Protein AF-A0A7X8M2B8-F1 (afdb_monomer_lite)

Radius of gyration: 36.88 Å; chains: 1; bounding box: 65×40×98 Å

Foldseek 3Di:
DQVLVVVLVVLVVVCVVVVQDCVDPVSVVSVVVSVVSNVVSVVVVVVVVVVVVVVVVVVVVVVVVVVVVCVVVVVVVPDDDPDPDPPPVQDWDQDPVPRDIAGQVPWDDDPQWTQGPVPRDTDGDDPPPPPPPPDPPPDDDDD

Structure (mmCIF, N/CA/C/O backbone):
data_AF-A0A7X8M2B8-F1
#
_entry.id   AF-A0A7X8M2B8-F1
#
loop_
_atom_site.group_PDB
_atom_site.id
_atom_site.type_symbol
_atom_site.label_atom_id
_atom_site.label_alt_id
_atom_site.label_comp_id
_atom_site.label_asym_id
_atom_site.label_entity_id
_atom_site.label_seq_id
_atom_site.pdbx_PDB_ins_code
_atom_site.Cartn_x
_atom_site.Cartn_y
_atom_site.Cartn_z
_atom_site.occupancy
_atom_site.B_iso_or_equiv
_atom_site.auth_seq_id
_atom_site.auth_comp_id
_atom_site.auth_asym_id
_atom_site.auth_atom_id
_atom_site.pdbx_PDB_model_num
ATOM 1 N N . MET A 1 1 ? 2.998 4.854 8.125 1.00 56.41 1 MET A N 1
ATOM 2 C CA . MET A 1 1 ? 1.834 5.762 8.248 1.00 56.41 1 MET A CA 1
ATOM 3 C C . MET A 1 1 ? 0.811 5.059 9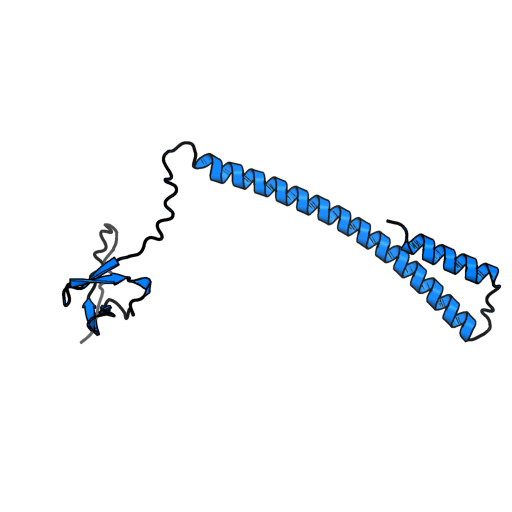.134 1.00 56.41 1 MET A C 1
ATOM 5 O O . MET A 1 1 ? 0.432 3.976 8.754 1.00 56.41 1 MET A O 1
ATOM 9 N N . ASN A 1 2 ? 0.415 5.586 10.302 1.00 66.38 2 ASN A N 1
ATOM 10 C CA . ASN A 1 2 ? -0.489 4.879 11.249 1.00 66.38 2 ASN A CA 1
ATOM 11 C C . ASN A 1 2 ? -1.823 5.615 11.500 1.00 66.38 2 ASN A C 1
ATOM 13 O O . ASN A 1 2 ? -2.569 5.300 12.426 1.00 66.38 2 ASN A O 1
ATOM 17 N N . TYR A 1 3 ? -2.137 6.624 10.685 1.00 82.44 3 TYR A N 1
ATOM 18 C CA . TYR A 1 3 ? -3.243 7.550 10.940 1.00 82.44 3 TYR A CA 1
ATOM 19 C C . TYR A 1 3 ? -4.618 6.864 10.991 1.00 82.44 3 TYR A C 1
ATOM 21 O O . TYR A 1 3 ? -5.478 7.244 11.787 1.00 82.44 3 TYR A O 1
ATOM 29 N N . LEU A 1 4 ? -4.837 5.842 10.159 1.00 88.12 4 LEU A N 1
ATOM 30 C CA . LEU A 1 4 ? -6.097 5.097 10.135 1.00 88.12 4 LEU A CA 1
ATOM 31 C C . LEU A 1 4 ? -6.253 4.216 11.376 1.00 88.12 4 LEU A C 1
ATOM 33 O O . LEU A 1 4 ? -7.305 4.258 12.013 1.00 88.12 4 LEU A O 1
ATOM 37 N N . ARG A 1 5 ? -5.190 3.513 11.779 1.00 88.12 5 ARG A N 1
ATOM 38 C CA . ARG A 1 5 ? -5.173 2.681 12.987 1.00 88.12 5 ARG A CA 1
ATOM 39 C C . ARG A 1 5 ? -5.369 3.500 14.262 1.00 88.12 5 ARG A C 1
ATOM 41 O O . ARG A 1 5 ? -6.153 3.122 15.127 1.00 88.12 5 ARG A O 1
ATOM 48 N N . GLU A 1 6 ? -4.729 4.664 14.361 1.00 90.50 6 GLU A N 1
ATOM 49 C CA . GLU A 1 6 ? -4.918 5.599 15.480 1.00 90.50 6 GLU A CA 1
ATOM 50 C C . GLU A 1 6 ? -6.366 6.097 15.576 1.00 90.50 6 GLU A C 1
ATOM 52 O O . GLU A 1 6 ? -6.935 6.186 16.667 1.00 90.50 6 GLU A O 1
ATOM 57 N N . ARG A 1 7 ? -6.998 6.378 14.432 1.00 91.81 7 ARG A N 1
ATOM 58 C CA . ARG A 1 7 ? -8.401 6.802 14.384 1.00 91.81 7 ARG A CA 1
ATOM 59 C C . ARG A 1 7 ? -9.375 5.669 14.686 1.00 91.81 7 ARG A C 1
ATOM 61 O O . ARG A 1 7 ? -10.352 5.916 15.389 1.00 91.81 7 ARG A O 1
ATOM 68 N N . ALA A 1 8 ? -9.119 4.454 14.207 1.00 91.06 8 ALA A N 1
ATOM 69 C CA . ALA A 1 8 ? -9.912 3.273 14.548 1.00 91.06 8 ALA A CA 1
ATOM 70 C C . ALA A 1 8 ? -9.847 2.986 16.059 1.00 91.06 8 ALA A C 1
ATOM 72 O O . ALA A 1 8 ? -10.883 2.840 16.710 1.00 91.06 8 ALA A O 1
ATOM 73 N N . ALA A 1 9 ? -8.646 3.040 16.646 1.00 90.88 9 ALA A N 1
ATOM 74 C CA . ALA A 1 9 ? -8.439 2.891 18.085 1.00 90.88 9 ALA A CA 1
ATOM 75 C C . ALA A 1 9 ? -9.139 3.994 18.897 1.00 90.88 9 ALA A C 1
ATOM 77 O O . ALA A 1 9 ? -9.768 3.708 19.918 1.00 90.88 9 ALA A O 1
ATOM 78 N N . TYR A 1 10 ? -9.092 5.247 18.431 1.00 93.38 10 TYR A N 1
ATOM 79 C CA . TYR A 1 10 ? -9.832 6.350 19.047 1.00 93.38 10 TYR A CA 1
ATOM 80 C C . TYR A 1 10 ? -11.348 6.114 19.021 1.00 93.38 10 TYR A C 1
ATOM 82 O O . TYR A 1 10 ? -12.015 6.316 20.035 1.00 93.38 10 TYR A O 1
ATOM 90 N N . LEU A 1 11 ? -11.896 5.653 17.892 1.00 92.12 11 LEU A N 1
ATOM 91 C CA . LEU A 1 11 ? -13.323 5.347 17.762 1.00 92.12 11 LEU A CA 1
ATOM 92 C C . LEU A 1 11 ? -13.749 4.185 18.670 1.00 92.12 11 LEU A C 1
ATOM 94 O O . LEU A 1 11 ? -14.794 4.287 19.313 1.00 92.12 11 LEU A O 1
ATOM 98 N N . LYS A 1 12 ? -12.931 3.128 18.788 1.00 88.81 12 LYS A N 1
ATOM 99 C CA . LYS A 1 12 ? -13.153 2.047 19.764 1.00 88.81 12 LYS A CA 1
ATOM 100 C C . LYS A 1 12 ? -13.159 2.579 21.198 1.00 88.81 12 LYS A C 1
ATOM 102 O O . LYS A 1 12 ? -14.118 2.348 21.928 1.00 88.81 12 LYS A O 1
ATOM 107 N N . GLY A 1 13 ? -12.154 3.372 21.575 1.00 91.69 13 GLY A N 1
ATOM 108 C CA . GLY A 1 13 ? -12.076 3.963 22.914 1.00 91.69 13 GLY A CA 1
ATOM 109 C C . GLY A 1 13 ? -13.244 4.905 23.231 1.00 91.69 13 GLY A C 1
ATOM 110 O O . GLY A 1 13 ? -13.747 4.922 24.355 1.00 91.69 13 GLY A O 1
ATOM 111 N N . LEU A 1 14 ? -13.721 5.659 22.238 1.00 92.12 14 LEU A N 1
ATOM 112 C CA . LEU A 1 14 ? -14.905 6.503 22.377 1.00 92.12 14 LEU A CA 1
ATOM 113 C C . LEU A 1 14 ? -16.172 5.662 22.587 1.00 92.12 14 LEU A C 1
ATOM 115 O O . LEU A 1 14 ? -16.971 5.983 23.465 1.00 92.12 14 LEU A O 1
ATOM 119 N N . ALA A 1 15 ? -16.343 4.579 21.827 1.00 88.88 15 ALA A N 1
ATOM 120 C CA . ALA A 1 15 ? -17.481 3.672 21.969 1.00 88.88 15 ALA A CA 1
ATOM 121 C C . ALA A 1 15 ? -17.515 2.989 23.348 1.00 88.88 15 ALA A C 1
ATOM 123 O O . ALA A 1 15 ? -18.580 2.909 23.967 1.00 88.88 15 ALA A O 1
ATOM 124 N N . ASP A 1 16 ? -16.351 2.580 23.861 1.00 86.56 16 ASP A N 1
ATOM 125 C CA . ASP A 1 16 ? -16.208 2.021 25.208 1.00 86.56 16 ASP A CA 1
ATOM 126 C C . ASP A 1 16 ? -16.533 3.066 26.288 1.00 86.56 16 ASP A C 1
ATOM 128 O O . ASP A 1 16 ? -17.274 2.788 27.235 1.00 86.56 16 ASP A O 1
ATOM 132 N N . GLY A 1 17 ? -16.044 4.302 26.126 1.00 88.44 17 GLY A N 1
ATOM 133 C CA . GLY A 1 17 ? -16.309 5.410 27.049 1.00 88.44 17 GLY A CA 1
ATOM 134 C C . GLY A 1 17 ? -17.775 5.856 27.080 1.00 88.44 17 GLY A C 1
ATOM 135 O O . GLY A 1 17 ? -18.271 6.282 28.123 1.00 88.44 17 GLY A O 1
ATOM 136 N N . MET A 1 18 ? -18.486 5.719 25.959 1.00 87.94 18 MET A N 1
ATOM 137 C CA . MET A 1 18 ? -19.922 5.996 25.852 1.00 87.94 18 MET A CA 1
ATOM 138 C C . MET A 1 18 ? -20.805 4.873 26.412 1.00 87.94 18 MET A C 1
ATOM 140 O O . MET A 1 18 ? -22.020 5.053 26.472 1.00 87.94 18 MET A O 1
ATOM 144 N N . GLN A 1 19 ? -20.217 3.743 26.827 1.00 85.00 19 GLN A N 1
ATOM 145 C CA . GLN A 1 19 ? -20.941 2.559 27.298 1.00 85.00 19 GLN A CA 1
ATOM 146 C C . GLN A 1 19 ? -21.999 2.101 26.289 1.00 85.00 19 GLN A C 1
ATOM 148 O O . GLN A 1 19 ? -23.176 1.952 26.619 1.00 85.00 19 GLN A O 1
ATOM 153 N N . LEU A 1 20 ? -21.576 1.916 25.036 1.00 84.62 20 LEU A N 1
ATOM 154 C CA . LEU A 1 20 ? -22.462 1.549 23.938 1.00 84.62 20 LEU A CA 1
ATOM 155 C C . LEU A 1 20 ? -23.335 0.328 24.299 1.00 84.62 20 LEU A C 1
ATOM 157 O O . LEU A 1 20 ? -22.824 -0.766 24.560 1.00 84.62 20 LEU A O 1
ATOM 161 N N . ASP A 1 21 ? -24.661 0.497 24.292 1.00 87.38 21 ASP A N 1
ATOM 162 C CA . ASP A 1 21 ? -25.587 -0.590 24.614 1.00 87.38 21 ASP A CA 1
ATOM 163 C C . ASP A 1 21 ? -25.720 -1.572 23.441 1.00 87.38 21 ASP A C 1
ATOM 165 O O . ASP A 1 21 ? -26.545 -1.421 22.535 1.00 87.38 21 ASP A O 1
ATOM 169 N N . THR A 1 22 ? -24.912 -2.627 23.495 1.00 86.00 22 THR A N 1
ATOM 170 C CA . THR A 1 22 ? -24.879 -3.716 22.508 1.00 86.00 22 THR A CA 1
ATOM 171 C C . THR A 1 22 ? -26.081 -4.668 22.573 1.00 86.00 22 THR A C 1
ATOM 173 O O . THR A 1 22 ? -26.139 -5.636 21.811 1.00 86.00 22 THR A O 1
ATOM 176 N N . SER A 1 23 ? -27.065 -4.428 23.446 1.00 88.56 23 SER A N 1
ATOM 177 C CA . SER A 1 23 ? -28.317 -5.193 23.453 1.00 88.56 23 SER A CA 1
ATOM 178 C C . SER A 1 23 ? -29.303 -4.715 22.378 1.00 88.56 23 SER A C 1
ATOM 180 O O . SER A 1 23 ? -30.052 -5.530 21.823 1.00 88.56 23 SER A O 1
ATOM 182 N N . THR A 1 24 ? -29.239 -3.428 22.023 1.00 94.38 24 THR A N 1
ATOM 183 C CA . THR A 1 24 ? -30.061 -2.786 20.987 1.00 94.38 24 THR A CA 1
ATOM 184 C C . THR A 1 24 ? -29.614 -3.172 19.574 1.00 94.38 24 THR A C 1
ATOM 186 O O . THR A 1 24 ? -28.479 -3.604 19.354 1.00 94.38 24 THR A O 1
ATOM 189 N N . ASN A 1 25 ? -30.504 -3.032 18.590 1.00 94.38 25 ASN A N 1
ATOM 190 C CA . ASN A 1 25 ? -30.161 -3.321 17.193 1.00 94.38 25 ASN A CA 1
ATOM 191 C C . ASN A 1 25 ? -29.127 -2.314 16.664 1.00 94.38 25 ASN A C 1
ATOM 193 O O . ASN A 1 25 ? -28.184 -2.695 15.973 1.00 94.38 25 ASN A O 1
ATOM 197 N N . GLU A 1 26 ? -29.270 -1.048 17.046 1.00 92.50 26 GLU A N 1
ATOM 198 C CA . GLU A 1 26 ? -28.382 0.056 16.700 1.00 92.50 26 GLU A CA 1
ATOM 199 C C . GLU A 1 26 ? -26.987 -0.140 17.309 1.00 92.50 26 GLU A C 1
ATOM 201 O O . GLU A 1 26 ? -25.987 0.006 16.611 1.00 92.50 26 GLU A O 1
ATOM 206 N N . GLY A 1 27 ? -26.898 -0.546 18.582 1.00 91.69 27 GLY A N 1
ATOM 207 C CA . GLY A 1 27 ? -25.619 -0.811 19.246 1.00 91.69 27 GLY A CA 1
ATOM 208 C C . GLY A 1 27 ? -24.871 -2.011 18.662 1.00 91.69 27 GLY A C 1
ATOM 209 O O . GLY A 1 27 ? -23.651 -1.963 18.514 1.00 91.69 27 GLY A O 1
ATOM 210 N N . LYS A 1 28 ? -25.588 -3.069 18.257 1.00 92.88 28 LYS A N 1
ATOM 211 C CA . LYS A 1 28 ? -24.989 -4.204 17.527 1.00 92.88 28 LYS A CA 1
ATOM 212 C C . LYS A 1 28 ? -24.435 -3.777 16.172 1.00 92.88 28 LYS A C 1
ATOM 214 O O . LYS A 1 28 ? -23.329 -4.180 15.826 1.00 92.88 28 LYS A O 1
ATOM 219 N N . LEU A 1 29 ? -2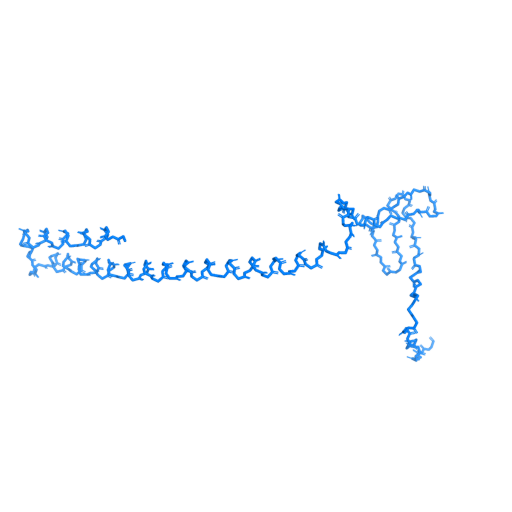5.181 -2.956 15.431 1.00 94.19 29 LEU A N 1
ATOM 220 C CA . LEU A 1 29 ? -24.739 -2.430 14.142 1.00 94.19 29 LEU A CA 1
ATOM 221 C C . LEU A 1 29 ? -23.491 -1.552 14.294 1.00 94.19 29 LEU A C 1
ATOM 223 O O . LEU A 1 29 ? -22.519 -1.752 13.576 1.00 94.19 29 LEU A O 1
ATOM 227 N N . LEU A 1 30 ? -23.493 -0.617 15.247 1.00 92.81 30 LEU A N 1
ATOM 228 C CA . LEU A 1 30 ? -22.351 0.265 15.502 1.00 92.81 30 LEU A CA 1
ATOM 229 C C . LEU A 1 30 ?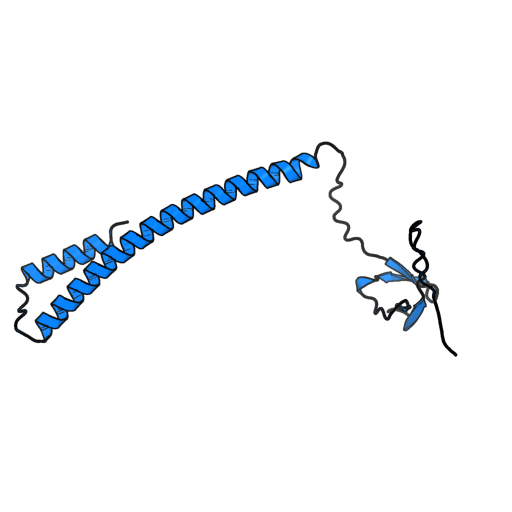 -21.102 -0.517 15.918 1.00 92.81 30 LEU A C 1
ATOM 231 O O . LEU A 1 30 ? -20.014 -0.211 15.441 1.00 92.81 30 LEU A O 1
ATOM 235 N N . LYS A 1 31 ? -21.255 -1.559 16.745 1.00 90.94 31 LYS A N 1
ATOM 236 C CA . LYS A 1 31 ? -20.148 -2.455 17.090 1.00 90.94 31 LYS A CA 1
ATOM 237 C C . LYS A 1 31 ? -19.592 -3.176 15.860 1.00 90.94 31 LYS A C 1
ATOM 239 O O . LYS A 1 31 ? -18.388 -3.154 15.650 1.00 90.94 31 LYS A O 1
ATOM 244 N N . ALA A 1 32 ? -20.460 -3.740 15.021 1.00 94.38 32 ALA A N 1
ATOM 245 C CA . ALA A 1 32 ? -20.029 -4.402 13.792 1.00 94.38 32 ALA A CA 1
ATOM 246 C C . ALA A 1 32 ? -19.310 -3.437 12.830 1.00 94.38 32 ALA A C 1
ATOM 248 O O . ALA A 1 32 ? -18.323 -3.813 12.209 1.00 94.38 32 ALA A O 1
ATOM 249 N N . ILE A 1 33 ? -19.765 -2.182 12.732 1.00 94.69 33 ILE A N 1
ATOM 250 C CA . ILE A 1 33 ? -19.081 -1.146 11.943 1.00 94.69 33 ILE A CA 1
ATOM 251 C C . ILE A 1 33 ? -17.690 -0.854 12.518 1.00 94.69 33 ILE A C 1
ATOM 253 O O . ILE A 1 33 ? -16.741 -0.741 11.751 1.00 94.69 33 ILE A O 1
ATOM 257 N N . LEU A 1 34 ? -17.552 -0.740 13.843 1.00 93.25 34 LEU A N 1
ATOM 258 C CA . LEU A 1 34 ? -16.254 -0.511 14.489 1.00 93.25 34 LEU A CA 1
ATOM 259 C C . LEU A 1 34 ? -15.273 -1.657 14.243 1.00 93.25 34 LEU A C 1
ATOM 261 O O . LEU A 1 34 ? -14.097 -1.392 14.012 1.00 93.25 34 LEU A O 1
ATOM 265 N N . ASP A 1 35 ? -15.754 -2.898 14.268 1.00 93.06 35 ASP A N 1
ATOM 266 C CA . ASP A 1 35 ? -14.932 -4.072 13.971 1.00 93.06 35 ASP A CA 1
ATOM 267 C C . ASP A 1 35 ? -14.457 -4.044 12.506 1.00 93.06 35 ASP A C 1
ATOM 269 O O . ASP A 1 35 ? -13.263 -4.149 12.249 1.00 93.06 35 ASP A O 1
ATOM 273 N N . VAL A 1 36 ? -15.352 -3.755 11.552 1.00 96.12 36 VAL A N 1
ATOM 274 C CA . VAL A 1 36 ? -14.982 -3.616 10.130 1.00 96.12 36 VAL A CA 1
ATOM 275 C C . VAL A 1 36 ? -13.992 -2.469 9.898 1.00 96.12 36 VAL A C 1
ATOM 277 O O . VAL A 1 36 ? -13.089 -2.592 9.078 1.00 96.12 36 VAL A O 1
ATOM 280 N N . VAL A 1 37 ? -14.138 -1.340 10.596 1.00 94.50 37 VAL A N 1
ATOM 281 C CA . VAL A 1 37 ? -13.196 -0.213 10.487 1.00 94.50 37 VAL A CA 1
ATOM 282 C C . VAL A 1 37 ? -11.808 -0.587 11.013 1.00 94.50 37 VAL A C 1
ATOM 284 O O . VAL A 1 37 ? -10.815 -0.132 10.450 1.00 94.50 37 VAL A O 1
ATOM 287 N N . ASP A 1 38 ? -11.732 -1.406 12.060 1.00 92.94 38 ASP A N 1
ATOM 288 C CA . ASP A 1 38 ? -10.465 -1.923 12.585 1.00 92.94 38 ASP A CA 1
ATOM 289 C C . ASP A 1 38 ? -9.799 -2.876 11.584 1.00 92.94 38 ASP A C 1
ATOM 291 O O . ASP A 1 38 ? -8.621 -2.714 11.273 1.00 92.94 38 ASP A O 1
ATOM 295 N N . ASP A 1 39 ? -10.575 -3.785 10.989 1.00 95.38 39 ASP A N 1
ATOM 296 C CA . ASP A 1 39 ? -10.094 -4.690 9.940 1.00 95.38 39 ASP A CA 1
ATOM 297 C C . ASP A 1 39 ? -9.599 -3.915 8.706 1.00 95.38 39 ASP A C 1
ATOM 299 O O . ASP A 1 39 ? -8.554 -4.237 8.141 1.00 95.38 39 ASP A O 1
ATOM 303 N N . ILE A 1 40 ? -10.307 -2.850 8.306 1.00 94.25 40 ILE A N 1
ATOM 304 C CA . ILE A 1 40 ? -9.874 -1.958 7.220 1.00 94.25 40 ILE A CA 1
ATOM 305 C C . ILE A 1 40 ? -8.562 -1.264 7.584 1.00 94.25 40 ILE A C 1
ATOM 307 O O . ILE A 1 40 ? -7.690 -1.140 6.728 1.00 94.25 40 ILE A O 1
ATOM 311 N N . ALA A 1 41 ? -8.407 -0.796 8.824 1.00 93.81 41 ALA A N 1
ATOM 312 C CA . ALA A 1 41 ? -7.174 -0.142 9.246 1.00 93.81 41 ALA A CA 1
ATOM 313 C C . ALA A 1 41 ? -5.973 -1.098 9.165 1.00 93.81 41 ALA A C 1
ATOM 315 O O . ALA A 1 41 ? -4.934 -0.696 8.651 1.00 93.81 41 ALA A O 1
ATOM 316 N N . LEU A 1 42 ? -6.136 -2.355 9.594 1.00 92.44 42 LEU A N 1
ATOM 317 C CA . LEU A 1 42 ? -5.100 -3.387 9.478 1.00 92.44 42 LEU A CA 1
ATOM 318 C C . LEU A 1 42 ? -4.772 -3.708 8.015 1.00 92.44 42 LEU A C 1
ATOM 320 O O . LEU A 1 42 ? -3.611 -3.672 7.626 1.00 92.44 42 LEU A O 1
ATOM 324 N N . ALA A 1 43 ? -5.790 -3.939 7.183 1.00 95.38 43 ALA A N 1
ATOM 325 C CA . ALA A 1 43 ? -5.583 -4.249 5.771 1.00 95.38 43 ALA A CA 1
ATOM 326 C C . ALA A 1 43 ? -4.888 -3.106 5.010 1.00 95.38 43 ALA A C 1
ATOM 328 O O . ALA A 1 43 ? -4.101 -3.351 4.100 1.00 95.38 43 ALA A O 1
ATOM 329 N N . VAL A 1 44 ? -5.174 -1.849 5.364 1.00 94.38 44 VAL A N 1
ATOM 330 C CA . VAL A 1 44 ? -4.492 -0.690 4.773 1.00 94.38 44 VAL A CA 1
ATOM 331 C C . VAL A 1 44 ? -3.030 -0.625 5.209 1.00 94.38 44 VAL A C 1
ATOM 333 O O . VAL A 1 44 ? -2.185 -0.323 4.369 1.00 94.38 44 VAL A O 1
ATOM 336 N N . ASP A 1 45 ? -2.719 -0.913 6.475 1.00 91.88 45 ASP A N 1
ATOM 337 C CA . ASP A 1 45 ? -1.330 -0.960 6.947 1.00 91.88 45 ASP A CA 1
ATOM 338 C C . ASP A 1 45 ? -0.530 -2.033 6.178 1.00 91.88 45 ASP A C 1
ATOM 340 O O . ASP A 1 45 ? 0.558 -1.733 5.682 1.00 91.88 45 ASP A O 1
ATOM 344 N N . ASP A 1 46 ? -1.110 -3.222 5.969 1.00 93.94 46 ASP A N 1
ATOM 345 C CA . ASP A 1 46 ? -0.499 -4.298 5.171 1.00 93.94 46 ASP A CA 1
ATOM 346 C C . ASP A 1 46 ? -0.259 -3.866 3.709 1.00 93.94 46 ASP A C 1
ATOM 348 O O . ASP A 1 46 ? 0.797 -4.126 3.131 1.00 93.94 46 ASP A O 1
ATOM 352 N N . ILE A 1 47 ? -1.220 -3.161 3.094 1.00 95.19 47 ILE A N 1
ATOM 353 C CA . ILE A 1 47 ? -1.075 -2.633 1.725 1.00 95.19 47 ILE A CA 1
ATOM 354 C C . ILE A 1 47 ? 0.081 -1.634 1.639 1.00 95.19 47 ILE A C 1
ATOM 356 O O . ILE A 1 47 ? 0.826 -1.650 0.661 1.00 95.19 47 ILE A O 1
ATOM 360 N N . VAL A 1 48 ? 0.232 -0.756 2.632 1.00 93.88 48 VAL A N 1
ATOM 361 C CA . VAL A 1 48 ? 1.316 0.238 2.651 1.00 93.88 48 VAL A CA 1
ATOM 362 C C . VAL A 1 48 ? 2.679 -0.444 2.758 1.00 93.88 48 VAL A C 1
ATOM 364 O O . VAL A 1 48 ? 3.624 -0.004 2.103 1.00 93.88 48 VAL A O 1
ATOM 367 N N . GLU A 1 49 ? 2.791 -1.522 3.535 1.00 93.94 49 GLU A N 1
ATOM 368 C CA . GLU A 1 49 ? 4.024 -2.311 3.620 1.00 93.94 49 GLU A CA 1
ATOM 369 C C . GLU A 1 49 ? 4.380 -2.932 2.263 1.00 93.94 49 GLU A C 1
ATOM 371 O O . GLU A 1 49 ? 5.482 -2.718 1.758 1.00 93.94 49 GLU A O 1
ATOM 376 N N . VAL A 1 50 ? 3.424 -3.610 1.622 1.00 96.69 50 VAL A N 1
ATOM 377 C CA . VAL A 1 50 ? 3.628 -4.210 0.294 1.00 96.69 50 VAL A CA 1
ATOM 378 C C . VAL A 1 50 ? 3.953 -3.150 -0.761 1.00 96.69 50 VAL A C 1
ATOM 380 O O . VAL A 1 50 ? 4.811 -3.367 -1.611 1.00 96.69 50 VAL A O 1
ATOM 383 N N . GLN A 1 51 ? 3.304 -1.984 -0.717 1.00 96.81 51 GLN A N 1
ATOM 384 C CA . GLN A 1 51 ? 3.573 -0.899 -1.662 1.00 96.81 51 GLN A CA 1
ATOM 385 C C . GLN A 1 51 ? 4.963 -0.291 -1.462 1.00 96.81 51 GLN A C 1
ATOM 387 O O . GLN A 1 51 ? 5.594 0.093 -2.443 1.00 96.81 51 GLN A O 1
ATOM 392 N N . THR A 1 52 ? 5.455 -0.246 -0.222 1.00 96.31 52 THR A N 1
ATOM 393 C CA . THR A 1 52 ? 6.829 0.184 0.069 1.00 96.31 52 THR A CA 1
ATOM 394 C C . THR A 1 52 ? 7.829 -0.802 -0.534 1.00 96.31 52 THR A C 1
ATOM 396 O O . THR A 1 52 ? 8.706 -0.387 -1.281 1.00 96.31 52 THR A O 1
ATOM 399 N N . GLN A 1 53 ? 7.630 -2.107 -0.318 1.00 97.19 53 GLN A N 1
ATOM 400 C CA . GLN A 1 53 ? 8.472 -3.160 -0.909 1.00 97.19 53 GLN A CA 1
ATOM 401 C C . GLN A 1 53 ? 8.432 -3.162 -2.441 1.00 97.19 53 GLN A C 1
ATOM 403 O O . GLN A 1 53 ? 9.424 -3.478 -3.093 1.00 97.19 53 GLN A O 1
ATOM 408 N N . LEU A 1 54 ? 7.276 -2.855 -3.034 1.00 97.94 54 LEU A N 1
ATOM 409 C CA . LEU A 1 54 ? 7.153 -2.726 -4.483 1.00 97.94 54 LEU A CA 1
ATOM 410 C C . LEU A 1 54 ? 7.907 -1.496 -4.996 1.00 97.94 54 LEU A C 1
ATOM 412 O O . LEU A 1 54 ? 8.512 -1.576 -6.054 1.00 97.94 54 LEU A O 1
ATOM 416 N N . SER A 1 55 ? 7.871 -0.380 -4.262 1.00 97.94 55 SER A N 1
ATOM 417 C CA . SER A 1 55 ? 8.643 0.817 -4.613 1.00 97.94 55 SER A CA 1
ATOM 418 C C . SER A 1 55 ? 10.137 0.509 -4.642 1.00 97.94 55 SER A C 1
ATOM 420 O O . SER A 1 55 ? 10.784 0.831 -5.624 1.00 97.94 55 SER A O 1
ATOM 422 N N . GLU A 1 56 ? 10.648 -0.182 -3.619 1.00 97.62 56 GLU A N 1
ATOM 423 C CA . GLU A 1 56 ? 12.056 -0.598 -3.552 1.00 97.62 56 GLU A CA 1
ATOM 424 C C . GLU A 1 56 ? 12.438 -1.489 -4.746 1.00 97.62 56 GLU A C 1
ATOM 426 O O . GLU A 1 56 ? 13.450 -1.252 -5.389 1.00 97.62 56 GLU A O 1
ATOM 431 N N . GLN A 1 57 ? 11.591 -2.457 -5.113 1.00 98.12 57 GLN A N 1
ATOM 432 C CA . GLN A 1 57 ? 11.819 -3.291 -6.303 1.00 98.12 57 GLN A CA 1
ATOM 433 C C . GLN A 1 57 ? 11.791 -2.499 -7.615 1.00 98.12 57 GLN A C 1
ATOM 435 O O . GLN A 1 57 ? 12.487 -2.856 -8.558 1.00 98.12 57 GLN A O 1
ATOM 440 N N . VAL A 1 58 ? 10.950 -1.467 -7.718 1.00 98.38 58 VAL A N 1
ATOM 441 C CA . VAL A 1 58 ? 10.916 -0.605 -8.908 1.00 98.38 58 VAL A CA 1
ATOM 442 C C . VAL A 1 58 ? 12.191 0.227 -8.996 1.00 98.38 58 VAL A C 1
ATOM 444 O O . VAL A 1 58 ? 12.727 0.352 -10.090 1.00 98.38 58 VAL A O 1
ATOM 447 N N .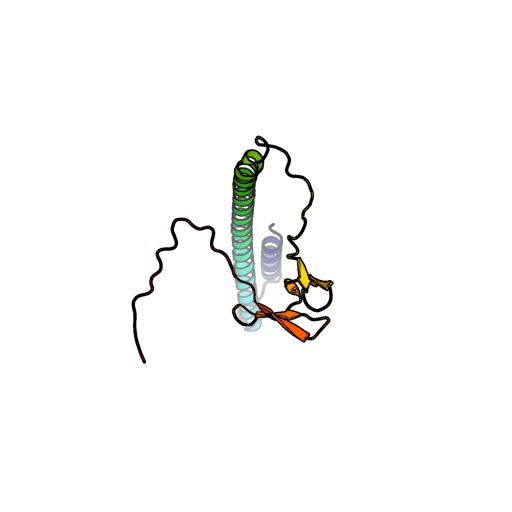 ASP A 1 59 ? 12.687 0.733 -7.867 1.00 98.00 59 ASP A N 1
ATOM 448 C CA . ASP A 1 59 ? 13.958 1.456 -7.810 1.00 98.00 59 ASP A CA 1
ATOM 449 C C . ASP A 1 59 ? 15.131 0.534 -8.212 1.00 98.00 59 ASP A C 1
ATOM 451 O O . ASP A 1 59 ? 15.979 0.935 -8.999 1.00 98.00 59 ASP A O 1
ATOM 455 N N . GLU A 1 60 ? 15.139 -0.731 -7.767 1.00 98.12 60 GLU A N 1
ATOM 456 C CA . GLU A 1 60 ? 16.130 -1.735 -8.203 1.00 98.12 60 GLU A CA 1
ATOM 457 C C . GLU A 1 60 ? 16.076 -1.988 -9.720 1.00 98.12 60 GLU A C 1
ATOM 459 O O . GLU A 1 60 ? 17.111 -2.050 -10.378 1.00 98.12 60 GLU A O 1
ATOM 464 N N . ILE A 1 61 ? 14.873 -2.098 -10.297 1.00 97.88 61 ILE A N 1
ATOM 465 C CA . ILE A 1 61 ? 14.712 -2.265 -11.749 1.00 97.88 61 ILE A CA 1
ATOM 466 C C . ILE A 1 61 ? 15.224 -1.032 -12.504 1.00 97.88 61 ILE A C 1
ATOM 468 O O . ILE A 1 61 ? 15.827 -1.186 -13.561 1.00 97.88 61 ILE A O 1
ATOM 472 N N . ASP A 1 62 ? 14.967 0.175 -11.997 1.00 97.94 62 ASP A N 1
ATOM 473 C CA . ASP A 1 62 ? 15.454 1.420 -12.602 1.00 97.94 62 ASP A CA 1
ATOM 474 C C . ASP A 1 62 ? 16.991 1.462 -12.621 1.00 97.94 62 ASP A C 1
ATOM 476 O O . ASP A 1 62 ? 17.589 1.759 -13.654 1.00 97.94 62 ASP A O 1
ATOM 480 N N . GLU A 1 63 ? 17.636 1.065 -11.519 1.00 97.06 63 GLU A N 1
ATOM 481 C CA . GLU A 1 63 ? 19.098 0.949 -11.437 1.00 97.06 63 GLU A CA 1
ATOM 482 C C . GLU A 1 63 ? 19.658 -0.102 -12.415 1.00 97.06 63 GLU A C 1
ATOM 484 O O . GLU A 1 63 ? 20.617 0.186 -13.136 1.00 97.06 63 GLU A O 1
ATOM 489 N N . ASP A 1 64 ? 19.040 -1.286 -12.499 1.00 97.00 64 ASP A N 1
ATOM 490 C CA . ASP A 1 64 ? 19.436 -2.344 -13.441 1.00 97.00 64 ASP A CA 1
ATOM 491 C C . ASP A 1 64 ? 19.310 -1.881 -14.906 1.00 97.00 64 ASP A C 1
ATOM 493 O O . ASP A 1 64 ? 20.169 -2.171 -15.745 1.00 97.00 64 ASP A O 1
ATOM 497 N N . LEU A 1 65 ? 18.233 -1.158 -15.240 1.00 96.56 65 LEU A N 1
ATOM 498 C CA . LEU A 1 65 ? 18.034 -0.607 -16.581 1.00 96.56 65 LEU A CA 1
ATOM 499 C C . LEU A 1 65 ? 19.068 0.472 -16.898 1.00 96.56 65 LEU A C 1
ATOM 501 O O . LEU A 1 65 ? 19.620 0.454 -17.995 1.00 96.56 65 LEU A O 1
ATOM 505 N N . ALA A 1 66 ? 19.393 1.345 -15.943 1.00 93.44 66 ALA A N 1
ATOM 506 C CA . ALA A 1 66 ? 20.435 2.351 -16.117 1.00 93.44 66 ALA A CA 1
ATOM 507 C C . ALA A 1 66 ? 21.818 1.721 -16.378 1.00 93.44 66 ALA A C 1
ATOM 509 O O . ALA A 1 66 ? 22.590 2.242 -17.185 1.00 93.44 66 ALA A O 1
ATOM 510 N N . GLU A 1 67 ? 22.136 0.582 -15.749 1.00 93.81 67 GLU A N 1
ATOM 511 C CA . GLU A 1 67 ? 23.365 -0.170 -16.047 1.00 93.81 67 GLU A CA 1
ATOM 512 C C . GLU A 1 67 ? 23.355 -0.717 -17.482 1.00 93.81 67 GLU A C 1
ATOM 514 O O . GLU A 1 67 ? 24.355 -0.609 -18.193 1.00 93.81 67 GLU A O 1
ATOM 519 N N . ILE A 1 68 ? 22.225 -1.265 -17.940 1.00 93.31 68 ILE A N 1
ATOM 520 C CA . ILE A 1 68 ? 22.082 -1.752 -19.320 1.00 93.31 68 ILE A CA 1
ATOM 521 C C . ILE A 1 68 ? 22.197 -0.604 -20.324 1.00 93.31 68 ILE A C 1
ATOM 523 O O . ILE A 1 68 ? 22.865 -0.764 -21.342 1.00 93.31 68 ILE A O 1
ATOM 527 N N . GLU A 1 69 ? 21.561 0.534 -20.052 1.00 89.25 69 GLU A N 1
ATOM 528 C CA . GLU A 1 69 ? 21.643 1.732 -20.887 1.00 89.25 69 GLU A CA 1
ATOM 529 C C . GLU A 1 69 ? 23.091 2.207 -21.001 1.00 89.25 69 GLU A C 1
ATOM 531 O O . GLU A 1 69 ? 23.578 2.380 -22.113 1.00 89.25 69 GLU A O 1
ATOM 536 N N . SER A 1 70 ? 23.814 2.320 -19.882 1.00 88.06 70 SER A N 1
ATOM 537 C CA . SER A 1 70 ? 25.248 2.636 -19.897 1.00 88.06 70 SER A CA 1
ATOM 538 C C . SER A 1 70 ? 26.031 1.613 -20.716 1.00 88.06 70 SER A C 1
ATOM 540 O O . SER A 1 70 ? 26.786 2.004 -21.590 1.00 88.06 70 SER A O 1
ATOM 542 N N . LEU A 1 71 ? 25.810 0.307 -20.550 1.00 87.94 71 LEU A N 1
ATOM 543 C CA . LEU A 1 71 ? 26.510 -0.695 -21.360 1.00 87.94 71 LEU A CA 1
ATOM 544 C C . LEU A 1 71 ? 26.177 -0.611 -22.854 1.00 87.94 71 LEU A C 1
ATOM 546 O O . LEU A 1 71 ? 27.048 -0.885 -23.667 1.00 87.94 71 LEU A O 1
ATOM 550 N N . LEU A 1 72 ? 24.942 -0.289 -23.235 1.00 83.94 72 LEU A N 1
ATOM 551 C CA . LEU A 1 72 ? 24.538 -0.222 -24.639 1.00 83.94 72 LEU A CA 1
ATOM 552 C C . LEU A 1 72 ? 25.030 1.068 -25.307 1.00 83.94 72 LEU A C 1
ATOM 554 O O . LEU A 1 72 ? 25.513 1.017 -26.433 1.00 83.94 72 LEU A O 1
ATOM 558 N N . TYR A 1 73 ? 24.911 2.199 -24.611 1.00 75.62 73 TYR A N 1
ATOM 559 C CA . TYR A 1 73 ? 25.250 3.522 -25.131 1.00 75.62 73 TYR A CA 1
ATOM 560 C C . TYR A 1 73 ? 26.735 3.874 -24.947 1.00 75.62 73 TYR A C 1
ATOM 562 O O . TYR A 1 73 ? 27.299 4.535 -25.812 1.00 75.62 73 TYR A O 1
ATOM 570 N N . ASP A 1 74 ? 27.418 3.371 -23.912 1.00 63.44 74 ASP A N 1
ATOM 571 C CA . ASP A 1 74 ? 28.880 3.521 -23.771 1.00 63.44 74 ASP A CA 1
ATOM 572 C C . ASP A 1 74 ? 29.656 2.592 -24.728 1.00 63.44 74 ASP A C 1
ATOM 574 O O . ASP A 1 74 ? 30.860 2.767 -24.914 1.00 63.44 74 ASP A O 1
ATOM 578 N N . LEU A 1 75 ? 28.997 1.602 -25.349 1.00 53.56 75 LEU A N 1
ATOM 579 C CA . LEU A 1 75 ? 29.580 0.797 -26.433 1.00 53.56 75 LEU A CA 1
ATOM 580 C C . LEU A 1 75 ? 29.563 1.508 -27.798 1.00 53.56 75 LEU A C 1
ATOM 582 O O . LEU A 1 75 ? 30.170 0.977 -28.723 1.00 53.56 75 LEU A O 1
ATOM 586 N N . ASP A 1 76 ? 28.918 2.675 -27.908 1.00 52.41 76 ASP A N 1
ATOM 587 C CA . ASP A 1 76 ? 28.815 3.487 -29.137 1.00 52.41 76 ASP A CA 1
ATOM 588 C C . ASP A 1 76 ? 29.670 4.781 -29.054 1.00 52.41 76 ASP A C 1
ATOM 590 O O . ASP A 1 76 ? 29.710 5.576 -29.991 1.00 52.41 76 ASP A O 1
ATOM 594 N N . ASP A 1 77 ? 30.383 5.008 -27.935 1.00 51.50 77 ASP A N 1
ATOM 595 C CA . ASP A 1 77 ? 31.236 6.198 -27.704 1.00 51.50 77 ASP A CA 1
ATOM 596 C C . ASP A 1 77 ? 32.754 5.911 -27.855 1.00 51.50 77 ASP A C 1
ATOM 598 O O . ASP A 1 77 ? 33.596 6.763 -27.563 1.00 51.50 77 ASP A O 1
ATOM 602 N N . ASP A 1 78 ? 33.140 4.721 -28.348 1.00 51.91 78 ASP A N 1
ATOM 603 C CA . ASP A 1 78 ? 34.529 4.399 -28.758 1.00 51.91 78 ASP A CA 1
ATOM 604 C C . ASP A 1 78 ? 34.649 3.990 -30.240 1.00 51.91 78 ASP A C 1
ATOM 606 O O . ASP A 1 78 ? 35.594 3.308 -30.640 1.00 51.91 78 ASP A O 1
ATOM 610 N N . ASP A 1 79 ? 33.724 4.444 -31.089 1.00 47.34 79 ASP A N 1
ATOM 611 C CA . ASP A 1 79 ? 33.877 4.419 -32.547 1.00 47.34 79 ASP A CA 1
ATOM 612 C C . ASP A 1 79 ? 33.112 5.529 -33.289 1.00 47.34 79 ASP A C 1
ATOM 614 O O . ASP A 1 79 ? 32.607 5.335 -34.383 1.00 47.34 79 ASP A O 1
ATOM 618 N N . GLY A 1 80 ? 33.239 6.763 -32.795 1.00 46.62 80 GLY A N 1
ATOM 619 C CA . GLY A 1 80 ? 33.485 7.925 -33.653 1.00 46.62 80 GLY A CA 1
ATOM 620 C C . GLY A 1 80 ? 32.292 8.547 -34.389 1.00 46.62 80 GLY A C 1
ATOM 621 O O . GLY A 1 80 ? 31.728 7.976 -35.307 1.00 46.62 80 GLY A O 1
ATOM 622 N N . TYR A 1 81 ? 32.082 9.841 -34.126 1.00 44.25 81 TYR A N 1
ATOM 623 C CA . TYR A 1 81 ? 31.302 10.740 -34.988 1.00 44.25 81 TYR A CA 1
ATOM 624 C C . TYR A 1 81 ? 29.876 10.249 -35.287 1.00 44.25 81 TYR A C 1
ATOM 626 O O . TYR A 1 81 ? 29.495 10.122 -36.449 1.00 44.25 81 TYR A O 1
ATOM 634 N N . TYR A 1 82 ? 29.049 10.089 -34.256 1.00 45.31 82 TYR A N 1
ATOM 635 C CA . TYR A 1 82 ? 27.623 10.333 -34.456 1.00 45.31 82 TYR A CA 1
ATOM 636 C C . TYR A 1 82 ? 27.404 11.839 -34.424 1.00 45.31 82 TYR A C 1
ATOM 638 O O . TYR A 1 82 ? 27.338 12.483 -33.377 1.00 45.31 82 TYR A O 1
ATOM 646 N N . ASP A 1 83 ? 27.451 12.390 -35.632 1.00 42.38 83 ASP A N 1
ATOM 647 C CA . ASP A 1 83 ? 26.866 13.672 -35.973 1.00 42.38 83 ASP A CA 1
ATOM 648 C C . ASP A 1 83 ? 25.430 13.699 -35.437 1.00 42.38 83 ASP A C 1
ATOM 650 O O . ASP A 1 83 ? 24.647 12.782 -35.690 1.00 42.38 83 ASP A O 1
ATOM 654 N N . ASP A 1 84 ? 25.115 14.737 -34.671 1.00 45.94 84 ASP A N 1
ATOM 655 C CA . ASP A 1 84 ? 23.775 15.097 -34.200 1.00 45.94 84 ASP A CA 1
ATOM 656 C C . ASP A 1 84 ? 22.960 15.648 -35.381 1.00 45.94 84 ASP A C 1
ATOM 658 O O . ASP A 1 84 ? 22.480 16.776 -35.360 1.00 45.94 84 ASP A O 1
ATOM 662 N N . ASP A 1 85 ? 22.863 14.852 -36.442 1.00 45.91 85 ASP A N 1
ATOM 663 C CA . ASP A 1 85 ? 21.954 15.0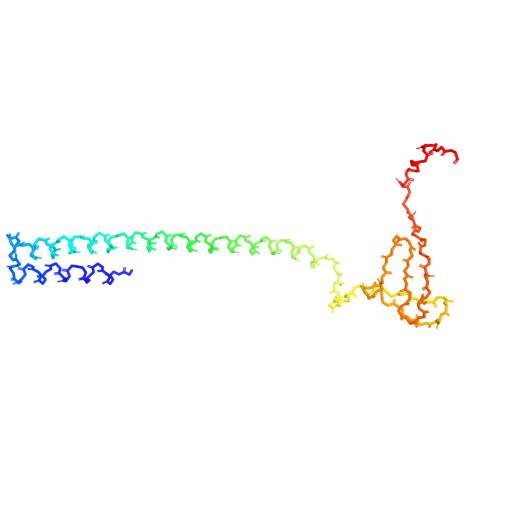46 -37.554 1.00 45.91 85 ASP A CA 1
ATOM 664 C C . ASP A 1 85 ? 21.065 13.802 -37.587 1.00 45.91 85 ASP A C 1
ATOM 666 O O . ASP A 1 85 ? 21.288 12.830 -38.309 1.00 45.91 85 ASP A O 1
ATOM 670 N N . GLU A 1 86 ? 20.010 13.851 -36.776 1.00 51.34 86 GLU A N 1
ATOM 671 C CA . GLU A 1 86 ? 18.759 13.143 -37.033 1.00 51.34 86 GLU A CA 1
ATOM 672 C C . GLU A 1 86 ? 18.161 13.697 -38.350 1.00 51.34 86 GLU A C 1
ATOM 674 O O . GLU A 1 86 ? 17.091 14.301 -38.379 1.00 51.34 86 GLU A O 1
ATOM 679 N N . GLU A 1 87 ? 18.883 13.546 -39.468 1.00 48.94 87 GLU A N 1
ATOM 680 C CA . GLU A 1 87 ? 18.298 13.569 -40.799 1.00 48.94 87 GLU A CA 1
ATOM 681 C C . GLU A 1 87 ? 17.468 12.290 -40.890 1.00 48.94 87 GLU A C 1
ATOM 683 O O . GLU A 1 87 ? 17.946 11.214 -41.254 1.00 48.94 87 GLU A O 1
ATOM 688 N N . GLU A 1 88 ? 16.197 12.416 -40.501 1.00 51.47 88 GLU A N 1
ATOM 689 C CA . GLU A 1 88 ? 15.097 11.665 -41.098 1.00 51.47 88 GLU A CA 1
ATOM 690 C C . GLU A 1 88 ? 15.481 11.418 -42.562 1.00 51.47 88 GLU A C 1
ATOM 692 O O . GLU A 1 88 ? 15.635 12.374 -43.322 1.00 51.47 88 GLU A O 1
ATOM 697 N N . ILE A 1 89 ? 15.795 10.167 -42.927 1.00 48.25 89 ILE A N 1
ATOM 698 C CA . ILE A 1 89 ? 16.242 9.828 -44.282 1.00 48.25 89 ILE A CA 1
ATOM 699 C C . ILE A 1 89 ? 15.026 10.016 -45.185 1.00 48.25 89 ILE A C 1
ATOM 701 O O . ILE A 1 89 ? 14.293 9.073 -45.489 1.00 48.25 89 ILE A O 1
ATOM 705 N N . VAL A 1 90 ? 14.792 11.262 -45.584 1.00 56.94 90 VAL A N 1
ATOM 706 C CA . VAL A 1 90 ? 13.752 11.639 -46.516 1.00 56.94 90 VAL A CA 1
ATOM 707 C C . VAL A 1 90 ? 14.208 11.111 -47.863 1.00 56.94 90 VAL A C 1
ATOM 709 O O . VAL A 1 90 ? 15.088 11.664 -48.521 1.00 56.94 90 VAL A O 1
ATOM 712 N N . ALA A 1 91 ? 13.647 9.977 -48.266 1.00 68.81 91 ALA A N 1
ATOM 713 C CA . ALA A 1 91 ? 13.883 9.461 -49.597 1.00 68.81 91 ALA A CA 1
ATOM 714 C C . ALA A 1 91 ? 13.217 10.433 -50.590 1.00 68.81 91 ALA A C 1
ATOM 716 O O . ALA A 1 91 ? 11.990 10.505 -50.687 1.00 68.81 91 ALA A O 1
ATOM 717 N N . GLU A 1 92 ? 14.031 11.209 -51.304 1.00 76.94 92 GLU A N 1
ATOM 718 C CA . GLU A 1 92 ? 13.608 12.123 -52.365 1.00 76.94 92 GLU A CA 1
ATOM 719 C C . GLU A 1 92 ? 14.027 11.568 -53.731 1.00 76.94 92 GLU A C 1
ATOM 721 O O . GLU A 1 92 ? 15.134 11.053 -53.901 1.00 76.94 92 GLU A O 1
ATOM 726 N N . LEU A 1 93 ? 13.141 11.662 -54.726 1.00 75.50 93 LEU A N 1
ATOM 727 C CA . LEU A 1 93 ? 13.443 11.285 -56.105 1.00 75.50 93 LEU A CA 1
ATOM 728 C C . LEU A 1 93 ? 13.054 12.396 -57.083 1.00 75.50 93 LEU A C 1
ATOM 730 O O . LEU A 1 93 ? 11.978 12.985 -56.981 1.00 75.50 93 LEU A O 1
ATOM 734 N N . ASP A 1 94 ? 13.889 12.657 -58.082 1.00 79.25 94 ASP A N 1
ATOM 735 C CA . ASP A 1 94 ? 13.543 13.611 -59.134 1.00 79.25 94 ASP A CA 1
ATOM 736 C C . ASP A 1 94 ? 12.627 12.952 -60.168 1.00 79.25 94 ASP A C 1
ATOM 738 O O . ASP A 1 94 ? 12.935 11.907 -60.749 1.00 79.25 94 ASP A O 1
ATOM 742 N N . CYS A 1 95 ? 11.467 13.560 -60.418 1.00 79.12 95 CYS A N 1
ATOM 743 C CA . CYS A 1 95 ? 10.514 13.018 -61.375 1.00 79.12 95 CYS A CA 1
ATOM 744 C C . CYS A 1 95 ? 11.015 13.205 -62.822 1.00 79.12 95 CYS A C 1
ATOM 746 O O . CYS A 1 95 ? 11.061 14.341 -63.298 1.00 79.12 95 CYS A O 1
ATOM 748 N N . PRO A 1 96 ? 11.220 12.131 -63.612 1.00 80.56 96 PRO A N 1
ATOM 749 C CA . PRO A 1 96 ? 11.727 12.222 -64.990 1.00 80.56 96 PRO A CA 1
ATOM 750 C C . PRO A 1 96 ? 10.732 12.855 -65.980 1.00 80.56 96 PRO A C 1
ATOM 752 O O . PRO A 1 96 ? 11.004 12.974 -67.175 1.00 80.56 96 PRO A O 1
ATOM 755 N N . HIS A 1 97 ? 9.524 13.192 -65.523 1.00 79.31 97 HIS A N 1
ATOM 756 C CA . HIS A 1 97 ? 8.471 13.764 -66.355 1.00 79.31 97 HIS A CA 1
ATOM 757 C C . HIS A 1 97 ? 8.217 15.251 -66.128 1.00 79.31 97 HIS A C 1
ATOM 759 O O . HIS A 1 97 ? 7.609 15.875 -67.004 1.00 79.31 97 HIS A O 1
ATOM 765 N N . CYS A 1 98 ? 8.585 15.788 -64.966 1.00 82.38 98 CYS A N 1
ATOM 766 C CA . CYS A 1 98 ? 8.386 17.199 -64.643 1.00 82.38 98 CYS A CA 1
ATOM 767 C C . CYS A 1 98 ? 9.582 17.865 -63.963 1.00 82.38 98 CYS A C 1
ATOM 769 O O . CYS A 1 98 ? 9.468 19.052 -63.686 1.00 82.38 98 CYS A O 1
ATOM 771 N N . ASP A 1 99 ? 10.678 17.135 -63.727 1.00 79.88 99 ASP A N 1
ATOM 772 C CA . ASP A 1 99 ? 11.911 17.626 -63.097 1.00 79.88 99 ASP A CA 1
ATOM 773 C C . ASP A 1 99 ? 11.685 18.276 -61.718 1.00 79.88 99 ASP A C 1
ATOM 775 O O . ASP A 1 99 ? 12.460 19.121 -61.285 1.00 79.88 99 ASP A O 1
ATOM 779 N N . GLU A 1 100 ? 10.606 17.883 -61.038 1.00 79.81 100 GLU A N 1
ATOM 780 C CA . GLU A 1 100 ? 10.320 18.287 -59.660 1.00 79.81 100 GLU A CA 1
ATOM 781 C C . GLU A 1 100 ? 10.688 17.145 -58.718 1.00 79.81 100 GLU A C 1
ATOM 783 O O . GLU A 1 100 ? 10.421 15.972 -59.023 1.00 79.81 100 GLU A O 1
ATOM 788 N N . THR A 1 101 ? 11.247 17.507 -57.570 1.00 77.69 101 THR A N 1
ATOM 789 C CA . THR A 1 101 ? 11.638 16.580 -56.513 1.00 77.69 101 THR A CA 1
ATOM 790 C C . THR A 1 101 ? 10.396 16.070 -55.783 1.00 77.69 101 THR A C 1
ATOM 792 O O . THR A 1 101 ? 9.521 16.833 -55.368 1.00 77.69 101 THR A O 1
ATOM 795 N N . VAL A 1 102 ? 10.282 14.749 -55.681 1.00 76.62 102 VAL A N 1
ATOM 796 C CA . VAL A 1 102 ? 9.167 14.043 -55.053 1.00 76.6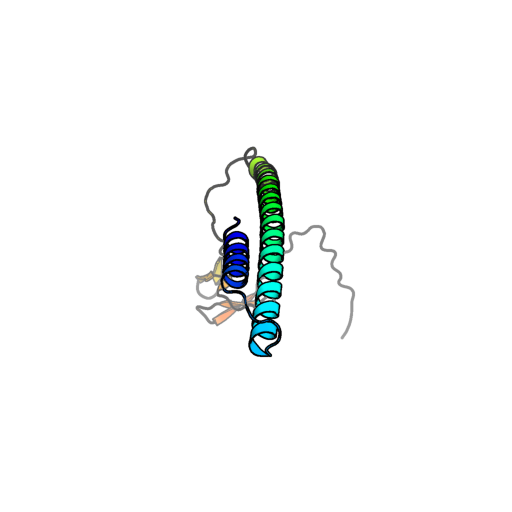2 102 VAL A CA 1
ATOM 797 C C . VAL A 1 102 ? 9.668 13.375 -53.784 1.00 76.62 102 VAL A C 1
ATOM 799 O O . VAL A 1 102 ? 10.524 12.496 -53.842 1.00 76.62 102 VAL A O 1
ATOM 802 N N . ASN A 1 103 ? 9.076 13.751 -52.655 1.00 76.81 103 ASN A N 1
ATOM 803 C CA . ASN A 1 103 ? 9.243 13.052 -51.390 1.00 76.81 103 ASN A CA 1
ATOM 804 C C . ASN A 1 103 ? 8.458 11.723 -51.433 1.00 76.81 103 ASN A C 1
ATOM 806 O O . ASN A 1 103 ? 7.261 11.720 -51.742 1.00 76.81 103 ASN A O 1
ATOM 810 N N . LEU A 1 104 ? 9.132 10.591 -51.192 1.00 69.38 104 LEU A N 1
ATOM 811 C CA . LEU A 1 104 ? 8.518 9.260 -51.269 1.00 69.38 104 LEU A CA 1
ATOM 812 C C . LEU A 1 104 ? 7.504 8.990 -50.147 1.00 69.38 104 LEU A C 1
ATOM 814 O O . LEU A 1 104 ? 6.608 8.173 -50.362 1.00 69.38 104 LEU A O 1
ATOM 818 N N . GLU A 1 105 ? 7.596 9.658 -48.995 1.00 67.81 105 GLU A N 1
ATOM 819 C CA . GLU A 1 105 ? 6.646 9.484 -47.885 1.00 67.81 105 GLU A CA 1
ATOM 820 C C . GLU A 1 105 ? 5.252 10.015 -48.241 1.00 67.81 105 GLU A C 1
ATOM 822 O O . GLU A 1 105 ? 4.233 9.422 -47.880 1.00 67.81 105 GLU A O 1
ATOM 827 N N . ASP A 1 106 ? 5.209 11.082 -49.041 1.00 64.31 106 ASP A N 1
ATOM 828 C CA . ASP A 1 106 ? 3.977 11.693 -49.543 1.00 64.31 106 ASP A CA 1
ATOM 829 C C . ASP A 1 106 ? 3.448 11.027 -50.830 1.00 64.31 106 ASP A C 1
ATOM 831 O O . ASP A 1 106 ? 2.355 11.354 -51.317 1.00 64.31 106 ASP A O 1
ATOM 835 N N . ALA A 1 107 ? 4.204 10.097 -51.425 1.00 64.31 107 ALA A N 1
ATOM 836 C CA . ALA A 1 107 ? 3.886 9.517 -52.722 1.00 64.31 107 ALA A CA 1
ATOM 837 C C . ALA A 1 107 ? 3.098 8.198 -52.609 1.00 64.31 107 ALA A C 1
ATOM 839 O O . ALA A 1 107 ? 3.460 7.258 -51.905 1.00 64.31 107 ALA A O 1
ATOM 840 N N . PHE A 1 108 ? 2.009 8.077 -53.377 1.00 64.00 108 PHE A N 1
ATOM 841 C CA . PHE A 1 108 ? 1.216 6.846 -53.412 1.00 64.00 108 PHE A CA 1
ATOM 842 C C . PHE A 1 108 ? 1.935 5.753 -54.213 1.00 64.00 108 PHE A C 1
ATOM 844 O O . PHE A 1 108 ? 2.061 5.853 -55.439 1.00 64.00 108 PHE A O 1
ATOM 851 N N . MET A 1 109 ? 2.344 4.684 -53.525 1.00 67.19 109 MET A N 1
ATOM 852 C CA . MET A 1 109 ? 2.972 3.509 -54.133 1.00 67.19 109 MET A CA 1
ATOM 853 C C . MET A 1 109 ? 1.959 2.392 -54.397 1.00 67.19 109 MET A C 1
ATOM 855 O O . MET A 1 109 ? 1.134 2.050 -53.546 1.00 67.19 109 MET A O 1
ATOM 859 N N . LYS A 1 110 ? 2.034 1.777 -55.581 1.00 61.88 110 LYS A N 1
ATOM 860 C CA . LYS A 1 110 ? 1.306 0.542 -55.897 1.00 61.88 110 LYS A CA 1
ATOM 861 C C . LYS A 1 110 ? 2.231 -0.422 -56.637 1.00 61.88 110 LYS A C 1
ATOM 863 O O . LYS A 1 110 ? 2.403 -0.313 -57.847 1.00 61.88 110 LYS A O 1
ATOM 868 N N . GLY A 1 111 ? 2.806 -1.378 -55.906 1.00 69.50 111 GLY A N 1
ATOM 869 C CA . GLY A 1 111 ? 3.855 -2.252 -56.439 1.00 69.50 111 GLY A CA 1
ATOM 870 C C . GLY A 1 111 ? 5.116 -1.442 -56.740 1.00 69.50 111 GLY A C 1
ATOM 871 O O . GLY A 1 111 ? 5.542 -0.661 -55.900 1.00 69.50 111 GLY A O 1
ATOM 872 N N . ASN A 1 112 ? 5.653 -1.571 -57.954 1.00 65.31 112 ASN A N 1
ATOM 873 C CA . ASN A 1 112 ? 6.880 -0.883 -58.380 1.00 65.31 112 ASN A CA 1
ATOM 874 C C . ASN A 1 112 ? 6.619 0.481 -59.043 1.00 65.31 112 ASN A C 1
ATOM 876 O O . ASN A 1 112 ? 7.512 1.038 -59.676 1.00 65.31 112 ASN A O 1
ATOM 880 N N . THR A 1 113 ? 5.397 1.016 -58.955 1.00 70.19 113 THR A N 1
ATOM 881 C CA . THR A 1 113 ? 5.040 2.300 -59.571 1.00 70.19 113 THR A CA 1
ATOM 882 C C . THR A 1 113 ? 4.642 3.320 -58.510 1.00 70.19 113 THR A C 1
ATOM 884 O O . THR A 1 113 ? 3.712 3.086 -57.731 1.00 70.19 113 THR A O 1
ATOM 887 N N . ILE A 1 114 ? 5.310 4.473 -58.528 1.00 81.38 114 ILE A N 1
ATOM 888 C CA . ILE A 1 114 ? 5.023 5.637 -57.686 1.00 81.38 114 ILE A CA 1
ATOM 889 C C . ILE A 1 114 ? 4.316 6.701 -58.518 1.00 81.38 114 ILE A C 1
ATOM 891 O O . ILE A 1 114 ? 4.787 7.072 -59.588 1.00 81.38 114 ILE A O 1
ATOM 895 N N . LEU A 1 115 ? 3.183 7.223 -58.053 1.00 77.38 115 LEU A N 1
ATOM 896 C CA . LEU A 1 115 ? 2.525 8.348 -58.721 1.00 77.38 115 LEU A CA 1
ATOM 897 C C . LEU A 1 115 ? 3.136 9.672 -58.258 1.00 77.38 115 LEU A C 1
ATOM 899 O O . LEU A 1 115 ? 3.046 10.020 -57.085 1.00 77.38 115 LEU A O 1
ATOM 903 N N . CYS A 1 116 ? 3.705 10.439 -59.191 1.00 78.69 116 CYS A N 1
ATOM 904 C CA . CYS A 1 116 ? 4.218 11.773 -58.894 1.00 78.69 116 CYS A CA 1
ATOM 905 C C . CYS A 1 116 ? 3.069 12.707 -58.451 1.00 78.69 116 CYS A C 1
ATOM 907 O O . CYS A 1 116 ? 2.129 12.900 -59.230 1.00 78.69 116 CYS A O 1
ATOM 909 N N . PRO A 1 117 ? 3.142 13.352 -57.272 1.00 79.75 117 PRO A N 1
ATOM 910 C CA . PRO A 1 117 ? 2.100 14.260 -56.790 1.00 79.75 117 PRO A CA 1
ATOM 911 C C . PRO A 1 117 ? 1.989 15.542 -57.629 1.00 79.75 117 PRO A C 1
ATOM 913 O O . PRO A 1 117 ? 0.916 16.137 -57.705 1.00 79.75 117 PRO A O 1
ATOM 916 N N . HIS A 1 118 ? 3.068 15.950 -58.307 1.00 78.38 118 HIS A N 1
ATOM 917 C CA . HIS A 1 118 ? 3.083 17.175 -59.104 1.00 78.38 118 HIS A CA 1
ATOM 918 C C . HIS A 1 118 ? 2.482 16.999 -60.511 1.00 78.38 118 HIS A C 1
ATOM 920 O O . HIS A 1 118 ? 1.741 17.860 -60.983 1.00 78.38 118 HIS A O 1
ATOM 926 N N . CYS A 1 119 ? 2.760 15.879 -61.194 1.00 81.44 119 CYS A N 1
ATOM 927 C CA . CYS A 1 119 ? 2.305 15.664 -62.578 1.00 81.44 119 CYS A CA 1
ATOM 928 C C . CYS A 1 119 ? 1.325 14.496 -62.772 1.00 81.44 119 CYS A C 1
ATOM 930 O O . CYS A 1 119 ? 0.780 14.338 -63.868 1.00 81.44 119 CYS A O 1
ATOM 932 N N . GLY A 1 120 ? 1.102 13.671 -61.745 1.00 76.19 120 GLY A N 1
ATOM 933 C CA . GLY A 1 120 ? 0.172 12.539 -61.768 1.00 76.19 120 GLY A CA 1
ATOM 934 C C . GLY A 1 120 ? 0.597 11.363 -62.653 1.00 76.19 120 GLY A C 1
ATOM 935 O O . GLY A 1 120 ? -0.211 10.466 -62.895 1.00 76.19 120 GLY A O 1
ATOM 936 N N . LYS A 1 121 ? 1.832 11.358 -63.172 1.00 79.19 121 LYS A N 1
ATOM 937 C CA . LYS A 1 121 ? 2.381 10.246 -63.963 1.00 79.19 121 LYS A CA 1
ATOM 938 C C . LYS A 1 121 ? 3.052 9.221 -63.051 1.00 79.19 121 LYS A C 1
ATOM 940 O O . LYS A 1 121 ? 3.644 9.588 -62.037 1.00 79.19 121 LYS A O 1
ATOM 945 N N . GLY A 1 122 ? 2.937 7.948 -63.425 1.00 78.50 122 GLY A N 1
ATOM 946 C CA . GLY A 1 122 ? 3.593 6.840 -62.738 1.00 78.50 122 GLY A CA 1
ATOM 947 C C . GLY A 1 122 ? 5.077 6.783 -63.080 1.00 78.50 122 GLY A C 1
ATOM 948 O O . GLY A 1 122 ? 5.436 6.827 -64.252 1.00 78.50 122 GLY A O 1
ATOM 949 N N . ILE A 1 123 ? 5.905 6.691 -62.052 1.00 79.12 123 ILE A N 1
ATOM 950 C CA . ILE A 1 123 ? 7.346 6.488 -62.101 1.00 79.12 123 ILE A CA 1
ATOM 951 C C . ILE A 1 123 ? 7.574 5.024 -61.738 1.00 79.12 123 ILE A C 1
ATOM 953 O O . ILE A 1 123 ? 7.187 4.598 -60.651 1.00 79.12 123 ILE A O 1
ATOM 957 N N . GLU A 1 124 ? 8.133 4.242 -62.655 1.00 74.12 124 GLU A N 1
ATOM 958 C CA . GLU A 1 124 ? 8.510 2.854 -62.382 1.00 74.12 124 GLU A CA 1
ATOM 959 C C . GLU A 1 124 ? 9.896 2.829 -61.738 1.00 74.12 124 GLU A C 1
ATOM 961 O O . GLU A 1 124 ? 10.844 3.392 -62.284 1.00 74.12 124 GLU A O 1
ATOM 966 N N . ILE A 1 125 ? 9.996 2.203 -60.566 1.00 69.94 125 ILE A N 1
ATOM 967 C CA . ILE A 1 125 ? 11.254 2.027 -59.845 1.00 69.94 125 ILE A CA 1
ATOM 968 C C . ILE A 1 125 ? 11.692 0.575 -60.003 1.00 69.94 125 ILE A C 1
ATOM 970 O O . ILE A 1 125 ? 10.996 -0.354 -59.586 1.00 69.94 125 ILE A O 1
ATOM 974 N N . GLU A 1 126 ? 12.861 0.382 -60.606 1.00 62.09 126 GLU A N 1
ATOM 975 C CA . GLU A 1 126 ? 13.557 -0.899 -60.601 1.00 62.09 126 GLU A CA 1
ATOM 976 C C . GLU A 1 126 ? 14.436 -0.965 -59.352 1.00 62.09 126 GLU A C 1
ATOM 978 O O . GLU A 1 126 ? 15.467 -0.300 -59.258 1.00 62.09 126 GLU A O 1
ATOM 983 N N . PHE A 1 127 ? 14.024 -1.770 -58.373 1.00 57.69 127 PHE A N 1
ATOM 984 C CA . PHE A 1 127 ? 14.894 -2.135 -57.262 1.00 57.69 127 PHE A CA 1
ATOM 985 C C . PHE A 1 127 ? 15.953 -3.105 -57.791 1.00 57.69 127 PHE A C 1
ATOM 987 O O . PHE A 1 127 ? 15.711 -4.307 -57.900 1.00 57.69 127 PHE A O 1
ATOM 994 N N . GLY A 1 128 ? 17.120 -2.581 -58.164 1.00 51.78 128 GLY A N 1
ATOM 995 C CA . GLY A 1 128 ? 18.301 -3.407 -58.373 1.00 51.78 128 GLY A CA 1
ATOM 996 C C . GLY A 1 128 ? 18.728 -3.984 -57.027 1.00 51.78 128 GLY A C 1
ATOM 997 O O . GLY A 1 128 ? 19.297 -3.266 -56.211 1.00 51.78 128 GLY A O 1
ATOM 998 N N . CYS A 1 129 ? 18.414 -5.253 -56.762 1.00 48.00 129 CYS A N 1
ATOM 999 C CA . CYS A 1 129 ? 19.000 -5.953 -55.622 1.00 48.00 129 CYS A CA 1
ATOM 1000 C C . CYS A 1 129 ? 20.469 -6.208 -55.972 1.00 48.00 129 CYS A C 1
ATOM 1002 O O . CYS A 1 129 ? 20.755 -7.092 -56.775 1.00 48.00 129 CYS A O 1
ATOM 1004 N N . ASP A 1 130 ? 21.400 -5.450 -55.392 1.00 49.31 130 ASP A N 1
ATOM 1005 C CA . ASP A 1 130 ? 22.848 -5.707 -55.516 1.00 49.31 130 ASP A CA 1
ATOM 1006 C C . ASP A 1 130 ? 23.290 -6.825 -54.546 1.00 49.31 130 ASP A C 1
ATOM 1008 O O . ASP A 1 130 ? 24.319 -6.786 -53.876 1.00 49.31 130 ASP A O 1
ATOM 1012 N N . CYS A 1 131 ? 22.412 -7.811 -54.408 1.00 51.03 131 CYS A N 1
ATOM 1013 C CA . CYS A 1 131 ? 22.445 -8.881 -53.439 1.00 51.03 131 CYS A CA 1
ATOM 1014 C C . CYS A 1 131 ? 23.047 -10.098 -54.153 1.00 51.03 131 CYS A C 1
ATOM 1016 O O . CYS A 1 131 ? 22.357 -10.730 -54.951 1.00 51.03 131 CYS A O 1
ATOM 1018 N N . GLU A 1 132 ? 24.312 -10.448 -53.892 1.00 53.09 132 GLU A N 1
ATOM 1019 C CA . GLU A 1 132 ? 24.957 -11.633 -54.502 1.00 53.09 132 GLU A CA 1
ATOM 1020 C C . GLU A 1 132 ? 24.265 -12.974 -54.148 1.00 53.09 132 GLU A C 1
ATOM 1022 O O . GLU A 1 132 ? 24.607 -13.997 -54.732 1.00 53.09 132 GLU A O 1
ATOM 1027 N N . ASP A 1 133 ? 23.260 -12.967 -53.261 1.00 48.34 133 ASP A N 1
ATOM 1028 C CA . ASP A 1 133 ? 22.531 -14.147 -52.766 1.00 48.34 133 ASP A CA 1
ATOM 1029 C C . ASP A 1 133 ? 21.019 -14.154 -53.086 1.00 48.34 133 ASP A C 1
ATOM 1031 O O . ASP A 1 133 ? 20.242 -14.891 -52.475 1.00 48.34 133 ASP A O 1
ATOM 1035 N N . CYS A 1 134 ? 20.554 -13.370 -54.062 1.00 51.62 134 CYS A N 1
ATOM 1036 C CA . CYS A 1 134 ? 19.210 -13.582 -54.605 1.00 51.62 134 CYS A CA 1
ATOM 1037 C C . CYS A 1 134 ? 19.226 -14.741 -55.606 1.00 51.62 134 CYS A C 1
ATOM 1039 O O . CYS A 1 134 ? 19.342 -14.532 -56.813 1.00 51.62 134 CYS A O 1
ATOM 1041 N N . GLU A 1 135 ? 19.109 -15.971 -55.103 1.00 47.22 135 GLU A N 1
ATOM 1042 C CA . GLU A 1 135 ? 18.745 -17.116 -55.936 1.00 47.22 135 GLU A CA 1
ATOM 1043 C C . GLU A 1 135 ? 17.382 -16.829 -56.589 1.00 47.22 135 GLU A C 1
ATOM 1045 O O . GLU A 1 135 ? 16.347 -16.751 -55.924 1.00 47.22 135 GLU A O 1
ATOM 1050 N N . ASP A 1 136 ? 17.407 -16.601 -57.905 1.00 46.22 136 ASP A N 1
ATOM 1051 C CA . ASP A 1 136 ? 16.234 -16.542 -58.771 1.00 46.22 136 ASP A CA 1
ATOM 1052 C C . ASP A 1 136 ? 15.452 -17.862 -58.654 1.00 46.22 136 ASP A C 1
ATOM 1054 O O . ASP A 1 136 ? 15.661 -18.801 -59.427 1.00 46.22 136 ASP A O 1
ATOM 1058 N N . ASP A 1 137 ? 14.487 -17.921 -57.737 1.00 45.25 137 ASP A N 1
ATOM 1059 C CA . ASP A 1 137 ? 13.374 -18.866 -57.819 1.00 45.25 137 ASP A CA 1
ATOM 1060 C C . ASP A 1 137 ? 12.453 -18.428 -58.970 1.00 45.25 137 ASP A C 1
ATOM 1062 O O . ASP A 1 137 ? 11.364 -17.872 -58.798 1.00 45.25 137 ASP A O 1
ATOM 1066 N N . LYS A 1 138 ? 12.924 -18.668 -60.196 1.00 49.50 138 LYS A N 1
ATOM 1067 C CA . LYS A 1 138 ? 12.092 -18.737 -61.398 1.00 49.50 138 LYS A CA 1
ATOM 1068 C C . LYS A 1 138 ? 12.084 -20.158 -61.942 1.00 49.50 138 LYS A C 1
ATOM 1070 O O . LYS A 1 138 ? 12.560 -20.426 -63.039 1.00 49.50 138 LYS A O 1
ATOM 1075 N N . GLU A 1 139 ? 11.458 -21.042 -61.179 1.00 42.41 139 GLU A N 1
ATOM 1076 C CA . GLU A 1 139 ? 10.676 -22.154 -61.715 1.00 42.41 139 GLU A CA 1
ATOM 1077 C C . GLU A 1 139 ? 9.202 -21.872 -61.382 1.00 42.41 139 GLU A C 1
ATOM 1079 O O . GLU A 1 139 ? 8.874 -21.514 -60.259 1.00 42.41 139 GLU A O 1
ATOM 1084 N N . ASP A 1 140 ? 8.197 -22.039 -62.224 1.00 44.50 140 ASP A N 1
ATOM 1085 C CA . ASP A 1 140 ? 8.060 -22.205 -63.662 1.00 44.50 140 ASP A CA 1
ATOM 1086 C C . ASP A 1 140 ? 6.527 -22.163 -63.900 1.00 44.50 140 ASP A C 1
ATOM 1088 O O . ASP A 1 140 ? 5.749 -22.376 -62.963 1.00 44.50 140 ASP A O 1
ATOM 1092 N N . THR A 1 141 ? 6.088 -22.008 -65.153 1.00 43.00 141 THR A N 1
ATOM 1093 C CA . THR A 1 141 ? 4.705 -22.243 -65.655 1.00 43.00 141 THR A CA 1
ATOM 1094 C C . THR A 1 141 ? 3.640 -21.146 -65.399 1.00 43.00 141 THR A C 1
ATOM 1096 O O . THR A 1 141 ? 3.572 -20.564 -64.329 1.00 43.00 141 THR A O 1
ATOM 1099 N N . MET A 1 142 ? 2.720 -20.795 -66.309 1.00 38.66 142 MET A N 1
ATOM 1100 C CA . MET A 1 142 ? 2.101 -21.543 -67.408 1.00 38.66 142 MET A CA 1
ATOM 1101 C C . MET A 1 142 ? 1.276 -20.569 -68.299 1.00 38.66 142 MET A C 1
ATOM 1103 O O . MET A 1 142 ? 0.551 -19.742 -67.750 1.00 38.66 142 MET A O 1
ATOM 1107 N N . ASP A 1 143 ? 1.352 -20.772 -69.624 1.00 35.91 143 ASP A N 1
ATOM 1108 C CA . ASP A 1 143 ? 0.488 -20.293 -70.742 1.00 35.91 143 ASP A CA 1
ATOM 1109 C C . ASP A 1 143 ? 0.541 -18.811 -71.194 1.00 35.91 143 ASP A C 1
ATOM 1111 O O . ASP A 1 143 ? 0.004 -17.912 -70.508 1.00 35.91 143 ASP A O 1
#

Secondary structure (DSSP, 8-state):
--HHHHHHHHHHHHHHHTT--TTSHHHHHHHHHHHHHHHHHHHHHHHHHHHHHHHHHHHHHHHHHHHHHHHHHTTSSSS----S-------EEE-TTT--EEESTTSEEETTEEE-TTT-PEEE-------TT----------

pLDDT: mean 77.01, std 18.52, range [35.91, 98.38]

Sequence (143 aa):
MNYLRERAAYLKGLADGMQLDTSTNEGKLLKAILDVVDDIALAVDDIVEVQTQLSEQVDEIDEDLAEIESLLYDLDDDDGYYDDDEEEIVAELDCPHCDETVNLEDAFMKGNTILCPHCGKGIEIEFGCDCEDCEDDKEDTMD